Protein AF-A0A191VB27-F1 (afdb_monomer_lite)

pLDDT: mean 85.9, std 17.01, range [43.41, 98.25]

Secondary structure (DSSP, 8-state):
--PPP----------S-----SB-TTT-PEEEESS--TT-TTSTT-HHHHHSHHHHHHHHHHHHHTT---B-GGGSTTTSPTTPPP-B-HHHHHHHGGG-HHHHHHHHHT-EEEEPPP-

Structure (mmCIF, N/CA/C/O backbone):
data_AF-A0A191VB27-F1
#
_entry.id   AF-A0A191VB27-F1
#
loop_
_atom_site.group_PDB
_atom_site.id
_atom_site.type_symbol
_atom_site.label_atom_id
_atom_site.label_alt_id
_atom_site.label_comp_id
_atom_site.label_asym_id
_atom_site.label_entity_id
_atom_site.label_seq_id
_atom_site.pdbx_PDB_ins_code
_atom_site.Cartn_x
_atom_site.Cartn_y
_atom_site.Cartn_z
_atom_site.occupancy
_atom_site.B_iso_or_equiv
_atom_site.auth_seq_id
_atom_site.auth_comp_id
_atom_site.auth_asym_id
_atom_site.auth_atom_id
_atom_site.pdbx_PDB_model_num
ATOM 1 N N . MET A 1 1 ? 42.642 34.213 26.126 1.00 46.91 1 MET A N 1
ATOM 2 C CA . MET A 1 1 ? 41.416 33.581 26.652 1.00 46.91 1 MET A CA 1
ATOM 3 C C . MET A 1 1 ? 40.225 34.423 26.235 1.00 46.91 1 MET A C 1
ATOM 5 O O . MET A 1 1 ? 39.998 35.476 26.810 1.00 46.91 1 MET A O 1
ATOM 9 N N . SER A 1 2 ? 39.526 33.997 25.192 1.00 44.69 2 SER A N 1
ATOM 10 C CA . SER A 1 2 ? 38.110 34.291 24.955 1.00 44.69 2 SER A CA 1
ATOM 11 C C . SER A 1 2 ? 37.682 33.306 23.883 1.00 44.69 2 SER A C 1
ATOM 13 O O . SER A 1 2 ? 37.877 33.525 22.693 1.00 44.69 2 SER A O 1
ATOM 15 N N . SER A 1 3 ? 37.272 32.136 24.361 1.00 44.22 3 SER A N 1
ATOM 16 C CA . SER A 1 3 ? 36.658 31.092 23.557 1.00 44.22 3 SER A CA 1
ATOM 17 C C . SER A 1 3 ? 35.349 31.644 23.004 1.00 44.22 3 SER A C 1
ATOM 19 O O . SER A 1 3 ? 34.490 32.058 23.780 1.00 44.22 3 SER A O 1
ATOM 21 N N . MET A 1 4 ? 35.214 31.681 21.683 1.00 44.06 4 MET A N 1
ATOM 22 C CA . MET A 1 4 ? 33.920 31.884 21.040 1.00 44.06 4 MET A CA 1
ATOM 23 C C . MET A 1 4 ? 33.150 30.559 21.112 1.00 44.06 4 MET A C 1
ATOM 25 O O . MET A 1 4 ? 33.727 29.526 20.757 1.00 44.06 4 MET A O 1
ATOM 29 N N . PRO A 1 5 ? 31.907 30.538 21.617 1.00 57.25 5 PRO A N 1
ATOM 30 C CA . PRO A 1 5 ? 31.093 29.335 21.586 1.00 57.25 5 PRO A CA 1
ATOM 31 C C . PRO A 1 5 ? 30.702 28.994 20.141 1.00 57.25 5 PRO A C 1
ATOM 33 O O . PRO A 1 5 ? 30.395 29.877 19.346 1.00 57.25 5 PRO A O 1
ATOM 36 N N . MET A 1 6 ? 30.740 27.694 19.834 1.00 50.62 6 MET A N 1
ATOM 37 C CA . MET A 1 6 ? 30.075 27.078 18.687 1.00 50.62 6 MET A CA 1
ATOM 38 C C . MET A 1 6 ? 28.590 27.439 18.727 1.00 50.62 6 MET A C 1
ATOM 40 O O . MET A 1 6 ? 27.874 26.983 19.620 1.00 50.62 6 MET A O 1
ATOM 44 N N . GLU A 1 7 ? 28.126 28.214 17.755 1.00 52.12 7 GLU A N 1
ATOM 45 C CA . GLU A 1 7 ? 26.714 28.215 17.398 1.00 52.12 7 GLU A CA 1
ATOM 46 C C . GLU A 1 7 ? 26.483 26.933 16.597 1.00 52.12 7 GLU A C 1
ATOM 48 O O . GLU A 1 7 ? 27.060 26.710 15.533 1.00 52.12 7 GLU A O 1
ATOM 53 N N . THR A 1 8 ? 25.766 26.011 17.229 1.00 51.34 8 THR A N 1
ATOM 54 C CA . THR A 1 8 ? 25.286 24.788 16.604 1.00 51.34 8 THR A CA 1
ATOM 55 C C . THR A 1 8 ? 24.158 25.218 15.685 1.00 51.34 8 THR A C 1
ATOM 57 O O . THR A 1 8 ? 23.139 25.715 16.154 1.00 51.34 8 THR A O 1
ATOM 60 N N . ASP A 1 9 ? 24.407 25.121 14.380 1.00 45.34 9 ASP A N 1
ATOM 61 C CA . ASP A 1 9 ? 23.402 25.355 13.351 1.00 45.34 9 ASP A CA 1
ATOM 62 C C . ASP A 1 9 ? 22.255 24.368 13.600 1.00 45.34 9 ASP A C 1
ATOM 64 O O . ASP A 1 9 ? 22.433 23.145 13.583 1.00 45.34 9 ASP A O 1
ATOM 68 N N . ASP A 1 10 ? 21.126 24.958 13.972 1.00 45.12 10 ASP A N 1
ATOM 69 C CA . ASP A 1 10 ? 19.871 24.339 14.355 1.00 45.12 10 ASP A CA 1
ATOM 70 C C . ASP A 1 10 ? 19.351 23.471 13.202 1.00 45.12 10 ASP A C 1
ATOM 72 O O . ASP A 1 10 ? 19.179 23.919 12.065 1.00 45.12 10 ASP A O 1
ATOM 76 N N . LEU A 1 11 ? 19.153 22.193 13.506 1.00 51.47 11 LEU A N 1
ATOM 77 C CA . LEU A 1 11 ? 18.614 21.180 12.614 1.00 51.47 11 LEU A CA 1
ATOM 78 C C . LEU A 1 11 ? 17.193 21.577 12.189 1.00 51.47 11 LEU A C 1
ATOM 80 O O . LEU A 1 11 ? 16.235 21.347 12.922 1.00 51.47 11 LEU A O 1
ATOM 84 N N . SER A 1 12 ? 17.024 22.120 10.984 1.00 49.81 12 SER A N 1
ATOM 85 C CA . SER A 1 12 ? 15.707 22.116 10.336 1.00 49.81 12 SER A CA 1
ATOM 86 C C . SER A 1 12 ? 15.524 20.789 9.599 1.00 49.81 12 SER A C 1
ATOM 88 O O . SER A 1 12 ? 15.732 20.671 8.396 1.00 49.81 12 SER A O 1
ATOM 90 N N . GLU A 1 13 ? 15.143 19.758 10.354 1.00 52.78 13 GLU A N 1
ATOM 91 C CA . GLU A 1 13 ? 14.756 18.426 9.854 1.00 52.78 13 GLU A CA 1
ATOM 92 C C . GLU A 1 13 ? 13.372 18.409 9.153 1.00 52.78 13 GLU A C 1
ATOM 94 O O . GLU A 1 13 ? 12.818 17.344 8.893 1.00 52.78 13 GLU A O 1
ATOM 99 N N . ASP A 1 14 ? 12.812 19.569 8.793 1.00 49.72 14 ASP A N 1
ATOM 100 C CA . ASP A 1 14 ? 11.403 19.730 8.388 1.00 49.72 14 ASP A CA 1
ATOM 101 C C . ASP A 1 14 ? 11.198 19.964 6.873 1.00 49.72 14 ASP A C 1
ATOM 103 O O . ASP A 1 14 ? 10.286 20.670 6.457 1.00 49.72 14 ASP A O 1
ATOM 107 N N . ASP A 1 15 ? 12.048 19.382 6.018 1.00 43.41 15 ASP A N 1
ATOM 108 C CA . ASP A 1 15 ? 11.819 19.338 4.555 1.00 43.41 15 ASP A CA 1
ATOM 109 C C . ASP A 1 15 ? 11.819 17.896 4.012 1.00 43.41 15 ASP A C 1
ATOM 111 O O . ASP A 1 15 ? 12.111 17.627 2.845 1.00 43.41 15 ASP A O 1
ATOM 115 N N . ALA A 1 16 ? 11.484 16.918 4.861 1.00 48.03 16 ALA A N 1
ATOM 116 C CA . ALA A 1 16 ? 11.046 15.624 4.357 1.00 48.03 16 ALA A CA 1
ATOM 117 C C . ALA A 1 16 ? 9.645 15.814 3.746 1.00 48.03 16 ALA A C 1
ATOM 119 O O . ALA A 1 16 ? 8.769 16.358 4.422 1.00 48.03 16 ALA A O 1
ATOM 120 N N . PRO A 1 17 ? 9.383 15.381 2.495 1.00 47.81 17 PRO A N 1
ATOM 121 C CA . PRO A 1 17 ? 8.044 15.465 1.926 1.00 47.81 17 PRO A CA 1
ATOM 122 C C . PRO A 1 17 ? 7.087 14.767 2.887 1.00 47.81 17 PRO A C 1
ATOM 124 O O . PRO A 1 17 ? 7.266 13.576 3.146 1.00 47.81 17 PRO A O 1
ATOM 127 N N . ALA A 1 18 ? 6.128 15.520 3.440 1.00 53.50 18 ALA A N 1
ATOM 128 C CA . ALA A 1 18 ? 5.184 15.022 4.431 1.00 53.50 18 ALA A CA 1
ATOM 129 C C . ALA A 1 18 ? 4.636 13.674 3.953 1.00 53.50 18 ALA A C 1
ATOM 131 O O . ALA A 1 18 ? 3.920 13.596 2.948 1.00 53.50 18 ALA A O 1
ATOM 132 N N . CYS A 1 19 ? 5.059 12.599 4.620 1.00 57.50 19 CYS A N 1
ATOM 133 C CA . CYS A 1 19 ? 4.650 11.248 4.284 1.00 57.50 19 CYS A CA 1
ATOM 134 C C . CYS A 1 19 ? 3.170 11.153 4.640 1.00 57.50 19 CYS A C 1
ATOM 136 O O . CYS A 1 19 ? 2.821 10.968 5.803 1.00 57.50 19 CYS A O 1
ATOM 138 N N . VAL A 1 20 ? 2.294 11.395 3.662 1.00 75.88 20 VAL A N 1
ATOM 139 C CA . VAL A 1 20 ? 0.857 11.406 3.926 1.00 75.88 20 VAL A CA 1
ATOM 140 C C . VAL A 1 20 ? 0.454 9.981 4.323 1.00 75.88 20 VAL A C 1
ATOM 142 O O . VAL A 1 20 ? 0.660 9.051 3.533 1.00 75.88 20 VAL A O 1
ATOM 145 N N . PRO A 1 21 ? -0.068 9.779 5.545 1.00 88.75 21 PRO A N 1
ATOM 146 C CA . PRO A 1 21 ? -0.223 8.451 6.118 1.00 88.75 21 PRO A CA 1
ATOM 147 C C . PRO A 1 21 ? -1.270 7.641 5.351 1.00 88.75 21 PRO A C 1
ATOM 149 O O . PRO A 1 21 ? -2.310 8.167 4.950 1.00 88.75 21 PRO A O 1
ATOM 152 N N . ILE A 1 22 ? -1.020 6.339 5.172 1.00 92.81 22 ILE A N 1
ATOM 153 C CA . ILE A 1 22 ? -2.000 5.397 4.592 1.00 92.81 22 ILE A CA 1
ATOM 154 C C . ILE A 1 22 ? -3.050 4.923 5.604 1.00 92.81 22 ILE A C 1
ATOM 156 O O . ILE A 1 22 ? -4.061 4.339 5.214 1.00 92.81 22 ILE A O 1
ATOM 160 N N . ALA A 1 23 ? -2.794 5.144 6.893 1.00 94.06 23 ALA A N 1
ATOM 161 C CA . ALA A 1 23 ? -3.685 4.779 7.979 1.00 94.06 23 ALA A CA 1
ATOM 162 C C . ALA A 1 23 ? -4.417 6.021 8.481 1.00 94.06 23 ALA A C 1
ATOM 164 O O . ALA A 1 23 ? -3.846 7.112 8.528 1.00 94.06 23 ALA A O 1
ATOM 165 N N . ASP A 1 24 ? -5.681 5.853 8.839 1.00 92.06 24 ASP A N 1
ATOM 166 C CA . ASP A 1 24 ? -6.425 6.847 9.597 1.00 92.06 24 ASP A CA 1
ATOM 167 C C . ASP A 1 24 ? -5.881 6.903 11.034 1.00 92.06 24 ASP A C 1
ATOM 169 O O . ASP A 1 24 ? -5.800 5.885 11.719 1.00 92.06 24 ASP A O 1
ATOM 173 N N . GLU A 1 25 ? -5.474 8.088 11.489 1.00 89.50 25 GLU A N 1
ATOM 174 C CA . GLU A 1 25 ? -4.811 8.251 12.790 1.00 89.50 25 GLU A CA 1
ATOM 175 C C . GLU A 1 25 ? -5.744 7.986 13.979 1.00 89.50 25 GLU A C 1
ATOM 177 O O . GLU A 1 25 ? -5.283 7.585 15.047 1.00 89.50 25 GLU A O 1
ATOM 182 N N . ALA A 1 26 ? -7.051 8.206 13.814 1.00 91.50 26 ALA A N 1
ATOM 183 C CA . ALA A 1 26 ? -8.023 8.083 14.895 1.00 91.50 26 ALA A CA 1
ATOM 184 C C . ALA A 1 26 ? -8.484 6.634 15.101 1.00 91.50 26 ALA A C 1
ATOM 186 O O . ALA A 1 26 ? -8.741 6.210 16.227 1.00 91.50 26 ALA A O 1
ATOM 187 N N . THR A 1 27 ? -8.613 5.884 14.011 1.00 92.88 27 THR A N 1
ATOM 188 C CA . THR A 1 27 ? -9.178 4.529 13.997 1.00 92.88 27 THR A CA 1
ATOM 189 C C . THR A 1 27 ? -8.122 3.447 13.795 1.00 92.88 27 THR A C 1
ATOM 191 O O . THR A 1 27 ? -8.351 2.295 14.158 1.00 92.88 27 THR A O 1
ATOM 194 N N . GLY A 1 28 ? -6.968 3.799 13.223 1.00 93.75 28 GLY A N 1
ATOM 195 C CA . GLY A 1 28 ? -5.965 2.842 12.770 1.00 93.75 28 GLY A CA 1
ATOM 196 C C . GLY A 1 28 ? -6.368 2.087 11.501 1.00 93.75 28 GLY A C 1
ATOM 197 O O . GLY A 1 28 ? -5.667 1.149 11.124 1.00 93.75 28 GLY A O 1
ATOM 198 N N . GLU A 1 29 ? -7.474 2.458 10.841 1.00 96.69 29 GLU A N 1
ATOM 199 C CA . GLU A 1 29 ? -7.893 1.824 9.591 1.00 96.69 29 GLU A CA 1
ATOM 200 C C . GLU A 1 29 ? -6.861 2.063 8.488 1.00 96.69 29 GLU A C 1
ATOM 202 O O . GLU A 1 29 ? -6.501 3.197 8.171 1.00 96.69 29 GLU A O 1
ATOM 207 N N . ILE A 1 30 ? -6.407 0.980 7.867 1.00 97.94 30 ILE A N 1
ATOM 208 C CA . ILE A 1 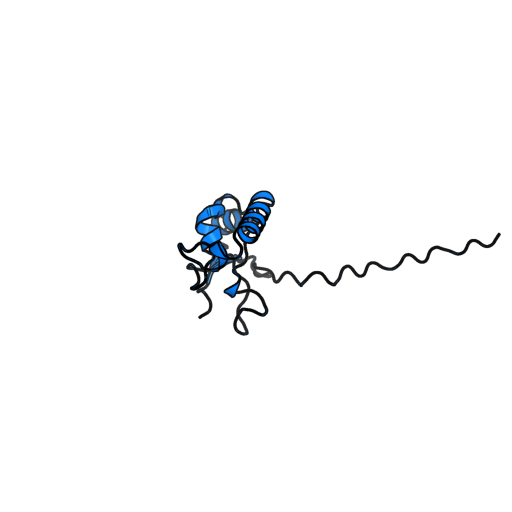30 ? -5.391 0.982 6.819 1.00 97.94 30 ILE A CA 1
ATOM 209 C C . ILE A 1 30 ? -6.093 0.965 5.467 1.00 97.94 30 ILE A C 1
ATOM 211 O O . ILE A 1 30 ? -6.7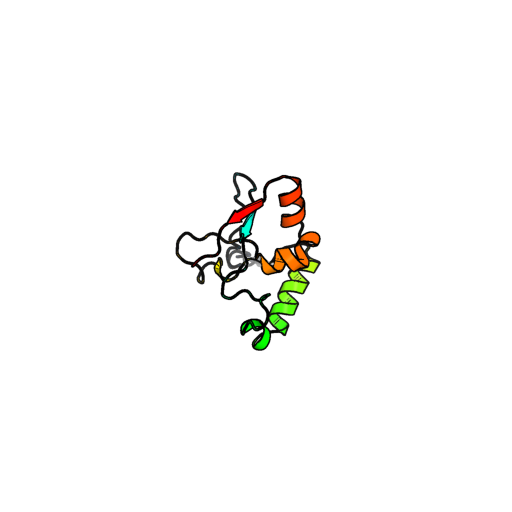82 0.002 5.117 1.00 97.94 30 ILE A O 1
ATOM 215 N N . ARG A 1 31 ? -5.889 2.022 4.678 1.00 97.88 31 ARG A N 1
ATOM 216 C CA . ARG A 1 31 ? -6.457 2.134 3.332 1.00 97.88 31 ARG A CA 1
ATOM 217 C C . ARG A 1 31 ? -5.693 1.239 2.363 1.00 97.88 31 ARG A C 1
ATOM 219 O O . ARG A 1 31 ? -4.487 1.396 2.164 1.00 97.88 31 ARG A O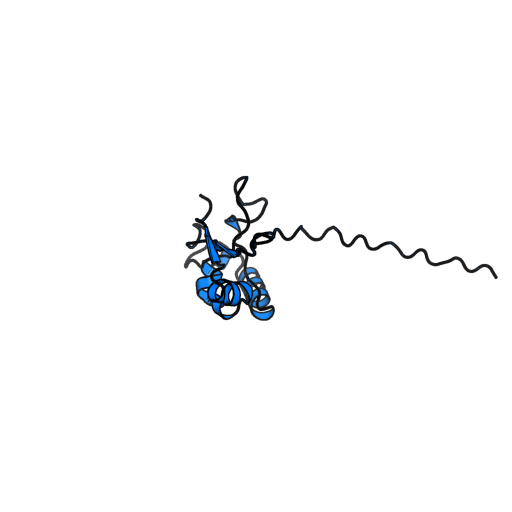 1
ATOM 226 N N . LEU A 1 32 ? -6.410 0.346 1.692 1.00 98.19 32 LEU A N 1
ATOM 227 C CA . LEU A 1 32 ? -5.893 -0.513 0.629 1.00 98.19 32 LEU A CA 1
ATOM 228 C C . LEU A 1 32 ? -6.763 -0.329 -0.616 1.00 98.19 32 LEU A C 1
ATOM 230 O O . LEU A 1 32 ? -7.983 -0.415 -0.526 1.00 98.19 32 LEU A O 1
ATOM 234 N N . LEU A 1 33 ? -6.177 -0.093 -1.793 1.00 98.00 33 LEU A N 1
ATOM 235 C CA . LEU A 1 33 ? -6.991 -0.024 -3.015 1.00 98.00 33 LEU A CA 1
ATOM 236 C C . LEU A 1 33 ? -7.731 -1.344 -3.227 1.00 98.00 33 LEU A C 1
ATOM 238 O O . LEU A 1 33 ? -7.066 -2.362 -3.184 1.00 98.00 33 LEU A O 1
ATOM 242 N N . SER A 1 34 ? -9.038 -1.377 -3.485 1.00 97.81 34 SER A N 1
ATOM 243 C CA . SER A 1 34 ? -9.833 -2.609 -3.680 1.00 97.81 34 SER A CA 1
ATOM 244 C C . SER A 1 34 ? -9.403 -3.412 -4.913 1.00 97.81 34 SER A C 1
ATOM 246 O O . SER A 1 34 ? -9.442 -4.638 -4.926 1.00 97.81 34 SER A O 1
ATOM 248 N N 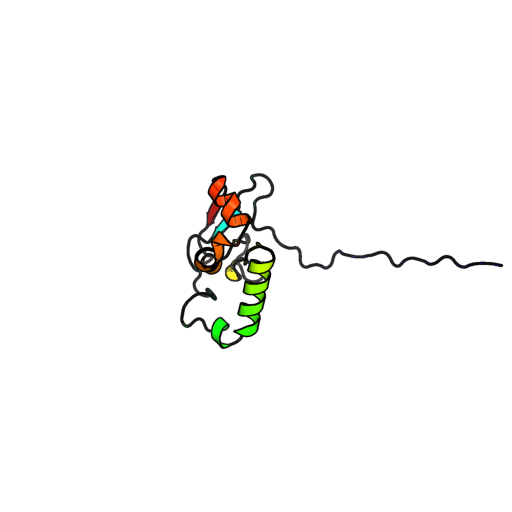. GLU A 1 35 ? -8.915 -2.726 -5.943 1.00 97.00 35 GLU A N 1
ATOM 249 C CA . GLU A 1 35 ? -8.453 -3.322 -7.193 1.00 97.00 35 GLU A CA 1
ATOM 250 C C . GLU A 1 35 ? -7.200 -2.612 -7.732 1.00 97.00 35 GLU A C 1
ATOM 252 O O . GLU A 1 35 ? -6.762 -1.566 -7.241 1.00 97.00 35 GLU A O 1
ATOM 257 N N . ARG A 1 36 ? -6.568 -3.199 -8.752 1.00 95.44 36 ARG A N 1
ATOM 258 C CA . ARG A 1 36 ? -5.404 -2.590 -9.408 1.00 95.44 36 ARG A CA 1
ATOM 259 C C . ARG A 1 36 ? -5.854 -1.377 -10.221 1.00 95.44 36 ARG A C 1
ATOM 261 O O . ARG A 1 36 ? -6.666 -1.518 -11.127 1.00 95.44 36 ARG A O 1
ATOM 268 N N . CYS A 1 37 ? -5.263 -0.210 -9.959 1.00 93.38 37 CYS A N 1
ATOM 269 C CA . CYS A 1 37 ? -5.551 1.001 -10.729 1.00 93.38 37 CYS A CA 1
ATOM 270 C C . CYS A 1 37 ? -5.191 0.852 -12.223 1.00 93.38 37 CYS A C 1
ATOM 272 O O . CYS A 1 37 ? -4.388 -0.002 -12.620 1.00 93.38 37 CYS A O 1
ATOM 274 N N . SER A 1 38 ? -5.753 1.722 -13.066 1.00 90.50 38 SER A N 1
ATOM 275 C CA . SER A 1 38 ? -5.611 1.670 -14.532 1.00 90.50 38 SER A CA 1
ATOM 276 C C . SER A 1 38 ? -4.150 1.679 -15.014 1.00 90.50 38 SER A C 1
ATOM 278 O O . SER A 1 38 ? -3.811 1.000 -15.988 1.00 90.50 38 SER A O 1
ATOM 280 N N . THR A 1 39 ? -3.274 2.376 -14.284 1.00 90.31 39 THR A N 1
ATOM 281 C CA . THR A 1 39 ? -1.835 2.533 -14.559 1.00 90.31 39 THR A CA 1
ATOM 282 C C . THR A 1 39 ? -0.942 1.713 -13.620 1.00 90.31 39 THR A C 1
ATOM 284 O O . THR A 1 39 ? 0.241 2.012 -13.467 1.00 90.31 39 THR A O 1
ATOM 287 N N . CYS A 1 40 ? -1.471 0.651 -13.002 1.00 92.12 40 CYS A N 1
ATOM 288 C CA . CYS A 1 40 ? -0.761 -0.161 -12.012 1.00 92.12 40 CYS A CA 1
ATOM 289 C C . CYS A 1 40 ? 0.586 -0.710 -12.520 1.00 92.12 40 CYS A C 1
ATOM 291 O O . CYS A 1 40 ? 0.637 -1.412 -13.534 1.00 92.12 40 CYS A O 1
ATOM 293 N N . ILE A 1 41 ? 1.661 -0.471 -11.760 1.00 91.69 41 ILE A N 1
ATOM 294 C CA . ILE A 1 41 ? 3.034 -0.918 -12.070 1.00 91.69 41 ILE A CA 1
ATOM 295 C C . ILE A 1 41 ? 3.208 -2.449 -12.065 1.00 91.69 41 ILE A C 1
ATOM 297 O O . ILE A 1 41 ? 4.156 -2.969 -12.650 1.00 91.69 41 ILE A O 1
ATOM 301 N N . PHE A 1 42 ? 2.271 -3.175 -11.447 1.00 91.44 42 PHE A N 1
ATOM 302 C CA . PHE A 1 42 ? 2.223 -4.642 -11.416 1.00 91.44 42 PHE A CA 1
ATOM 303 C C . PHE A 1 42 ? 1.387 -5.249 -12.553 1.00 91.44 42 PHE A C 1
ATOM 305 O O . PHE A 1 42 ? 1.325 -6.471 -12.695 1.00 91.44 42 PHE A O 1
ATOM 312 N N . ARG A 1 43 ? 0.730 -4.427 -13.383 1.00 88.94 43 ARG A N 1
ATOM 313 C CA . ARG A 1 43 ? -0.022 -4.918 -14.543 1.00 88.94 43 ARG A CA 1
ATOM 314 C C . ARG A 1 43 ? 0.950 -5.388 -15.640 1.00 88.94 43 ARG A C 1
ATOM 316 O O . ARG A 1 43 ? 1.876 -4.649 -15.988 1.00 88.94 43 ARG A O 1
ATOM 323 N N . PRO A 1 44 ? 0.746 -6.578 -16.237 1.00 83.56 44 PRO A N 1
ATOM 324 C CA . PRO A 1 44 ? 1.492 -6.984 -17.425 1.00 83.56 44 PRO A CA 1
ATOM 325 C C . PRO A 1 44 ? 1.343 -5.952 -18.551 1.00 83.56 44 PRO A C 1
ATOM 327 O O . PRO A 1 44 ? 0.239 -5.479 -18.815 1.00 83.56 44 PRO A O 1
ATOM 330 N N . GLY A 1 45 ? 2.451 -5.591 -19.202 1.00 80.06 45 GLY A N 1
ATOM 331 C CA . GLY A 1 45 ? 2.458 -4.594 -20.280 1.00 80.06 45 GLY A CA 1
ATOM 332 C C . GLY A 1 45 ? 2.361 -3.132 -19.822 1.00 80.06 45 GLY A C 1
ATOM 333 O O . GLY A 1 45 ? 2.149 -2.259 -20.657 1.00 80.06 45 GLY A O 1
ATOM 334 N N . ASN A 1 46 ? 2.506 -2.840 -18.523 1.00 80.62 46 ASN A N 1
ATOM 335 C CA . ASN A 1 46 ? 2.542 -1.461 -18.038 1.00 80.62 46 ASN A CA 1
ATOM 336 C C . ASN A 1 46 ? 3.796 -0.705 -18.552 1.00 80.62 46 ASN A C 1
ATOM 338 O O . ASN A 1 46 ? 4.910 -1.197 -18.339 1.00 80.62 46 ASN A O 1
ATOM 342 N N . PRO A 1 47 ? 3.651 0.502 -19.141 1.00 77.88 47 PRO A N 1
ATOM 343 C CA . PRO A 1 47 ? 4.776 1.271 -19.680 1.00 77.88 47 PRO A CA 1
ATOM 344 C C . PRO A 1 47 ? 5.853 1.634 -18.652 1.00 77.88 47 PRO A C 1
ATOM 346 O O . PRO A 1 47 ? 7.035 1.602 -18.983 1.00 77.88 47 PRO A O 1
ATOM 349 N N . PHE A 1 48 ? 5.481 1.929 -17.400 1.00 78.31 48 PHE A N 1
ATOM 350 C CA . PHE A 1 48 ? 6.434 2.292 -16.343 1.00 78.31 48 PHE A CA 1
ATOM 351 C C . PHE A 1 48 ? 7.391 1.151 -16.011 1.00 78.31 48 PHE A C 1
ATOM 353 O O . PHE A 1 48 ? 8.554 1.387 -15.694 1.00 78.31 48 PHE A O 1
ATOM 360 N N . ARG A 1 49 ? 6.931 -0.098 -16.138 1.00 74.00 49 ARG A N 1
ATOM 361 C CA . ARG A 1 49 ? 7.784 -1.273 -15.945 1.00 74.00 49 ARG A CA 1
ATOM 362 C C . ARG A 1 49 ? 8.821 -1.425 -17.059 1.00 74.00 49 ARG A C 1
ATOM 364 O O . ARG A 1 49 ? 9.854 -2.041 -16.834 1.00 74.00 49 ARG A O 1
ATOM 371 N N . THR A 1 50 ? 8.559 -0.862 -18.237 1.00 79.25 50 THR A N 1
ATOM 372 C CA . THR A 1 50 ? 9.503 -0.835 -19.359 1.00 79.25 50 THR A CA 1
ATOM 373 C C . THR A 1 50 ? 10.438 0.369 -19.289 1.00 79.25 50 THR A C 1
ATOM 375 O O . THR A 1 50 ? 11.612 0.231 -19.610 1.00 79.25 50 THR A O 1
ATOM 378 N N . THR A 1 51 ? 9.948 1.538 -18.869 1.00 84.69 51 THR A N 1
ATOM 379 C CA . THR A 1 51 ? 10.745 2.776 -18.851 1.00 84.69 51 THR A CA 1
ATOM 380 C C . THR A 1 51 ? 11.584 2.954 -17.590 1.00 84.69 51 THR A C 1
ATOM 382 O O . THR A 1 51 ? 12.618 3.611 -17.653 1.00 84.69 51 THR A O 1
ATOM 385 N N . MET A 1 52 ? 11.167 2.394 -16.450 1.00 88.88 52 MET A N 1
ATOM 386 C CA . MET A 1 52 ? 11.871 2.521 -15.165 1.00 88.88 52 MET A CA 1
ATOM 387 C C . MET A 1 52 ? 11.936 1.194 -14.371 1.00 88.88 52 MET A C 1
ATOM 389 O O . MET A 1 52 ? 11.561 1.166 -13.190 1.00 88.88 52 MET A O 1
ATOM 393 N N . PRO A 1 53 ? 12.391 0.077 -14.974 1.00 88.88 53 PRO A N 1
ATOM 394 C CA . PRO A 1 53 ? 12.373 -1.231 -14.318 1.00 88.88 53 PRO A CA 1
ATOM 395 C C . PRO A 1 53 ? 13.226 -1.282 -13.045 1.00 88.88 53 PRO A C 1
ATOM 397 O O . PRO A 1 53 ? 12.794 -1.858 -12.045 1.00 88.88 53 PRO A O 1
ATOM 400 N N . GLU A 1 54 ? 14.408 -0.665 -13.045 1.00 92.50 54 GLU A N 1
ATOM 401 C CA . GLU A 1 54 ? 15.323 -0.667 -11.898 1.00 92.50 54 GLU A CA 1
ATOM 402 C C . GLU A 1 54 ? 14.745 0.118 -10.722 1.00 92.50 54 GLU A C 1
ATOM 404 O O . GLU A 1 54 ? 14.800 -0.355 -9.588 1.00 92.50 54 GLU A O 1
ATOM 409 N N . ARG A 1 55 ? 14.119 1.272 -10.989 1.00 91.19 55 ARG A N 1
ATOM 410 C CA . ARG A 1 55 ? 13.496 2.105 -9.951 1.00 91.19 55 ARG A CA 1
ATOM 411 C C . ARG A 1 55 ? 12.352 1.371 -9.261 1.00 91.19 55 ARG A C 1
ATOM 413 O O . ARG A 1 55 ? 12.278 1.371 -8.038 1.00 91.19 55 ARG A O 1
ATOM 420 N N . ILE A 1 56 ? 11.480 0.724 -10.039 1.00 91.94 56 ILE A N 1
ATOM 421 C CA . ILE A 1 56 ? 10.379 -0.075 -9.485 1.00 91.94 56 ILE A CA 1
ATOM 422 C C . ILE A 1 56 ? 10.933 -1.246 -8.673 1.00 91.94 56 ILE A C 1
ATOM 424 O O . ILE A 1 56 ? 10.443 -1.506 -7.577 1.00 91.94 56 ILE A O 1
ATOM 428 N N . ARG A 1 57 ? 11.961 -1.937 -9.183 1.00 92.69 57 ARG A N 1
ATOM 429 C CA . ARG A 1 57 ? 12.578 -3.062 -8.474 1.00 92.69 57 ARG A CA 1
ATOM 430 C C . ARG A 1 57 ? 13.189 -2.621 -7.141 1.00 92.69 57 ARG A C 1
ATOM 432 O O . ARG A 1 57 ? 12.946 -3.306 -6.157 1.00 92.69 57 ARG A O 1
ATOM 439 N N . SER A 1 58 ? 13.930 -1.511 -7.108 1.00 95.88 58 SER A N 1
ATOM 440 C CA . SER A 1 58 ? 14.521 -0.980 -5.870 1.00 95.88 58 SER A CA 1
ATOM 441 C C . SER A 1 58 ? 13.438 -0.617 -4.864 1.00 95.88 58 SER A C 1
ATOM 443 O O . SER A 1 58 ? 13.417 -1.181 -3.785 1.00 95.88 58 SER A O 1
ATOM 445 N N . MET A 1 59 ? 12.458 0.199 -5.264 1.00 95.12 59 MET A N 1
ATOM 446 C CA . MET A 1 59 ? 11.363 0.624 -4.385 1.00 95.12 59 MET A CA 1
ATOM 447 C C . MET A 1 59 ? 10.611 -0.561 -3.761 1.00 95.12 59 MET A C 1
ATOM 449 O O . MET A 1 59 ? 10.260 -0.533 -2.586 1.00 95.12 59 MET A O 1
ATOM 453 N N . VAL A 1 60 ? 10.345 -1.610 -4.545 1.00 96.19 60 VAL A N 1
ATOM 454 C CA . VAL A 1 60 ? 9.695 -2.825 -4.036 1.00 96.19 60 VAL A CA 1
ATOM 455 C C . VAL A 1 60 ? 10.625 -3.606 -3.109 1.00 96.19 60 VAL A C 1
ATOM 457 O O . VAL A 1 60 ? 10.159 -4.123 -2.099 1.00 96.19 60 VAL A O 1
ATOM 460 N N . ALA A 1 61 ? 11.913 -3.711 -3.442 1.00 97.31 61 ALA A N 1
ATOM 461 C CA . ALA A 1 61 ? 12.892 -4.394 -2.603 1.00 97.31 61 ALA A CA 1
ATOM 462 C C . ALA A 1 61 ? 13.041 -3.704 -1.242 1.00 97.31 61 ALA A C 1
ATOM 464 O O . ALA A 1 61 ? 12.999 -4.393 -0.227 1.00 97.31 61 ALA A O 1
ATOM 465 N N . ASP A 1 62 ? 13.120 -2.374 -1.231 1.00 97.62 62 ASP A N 1
ATOM 466 C CA . ASP A 1 62 ? 13.208 -1.557 -0.020 1.00 97.62 62 ASP A CA 1
ATOM 467 C C . ASP A 1 62 ? 11.947 -1.754 0.837 1.00 97.62 62 ASP A C 1
ATOM 469 O O . ASP A 1 62 ? 12.031 -2.163 1.992 1.00 97.62 62 ASP A O 1
ATOM 473 N N . ALA A 1 63 ? 10.756 -1.636 0.233 1.00 97.19 63 ALA A N 1
ATOM 474 C CA . ALA A 1 63 ? 9.492 -1.866 0.935 1.00 97.19 63 ALA A CA 1
ATOM 475 C C . ALA A 1 63 ? 9.372 -3.283 1.527 1.00 97.19 63 ALA A C 1
ATOM 477 O O . ALA A 1 63 ? 8.773 -3.456 2.583 1.00 97.19 63 ALA A O 1
ATOM 478 N N . VAL A 1 64 ? 9.913 -4.309 0.864 1.00 97.88 64 VAL A N 1
ATOM 479 C CA . VAL A 1 64 ? 9.914 -5.687 1.384 1.00 97.88 64 VAL A CA 1
ATOM 480 C C . VAL A 1 64 ? 10.956 -5.878 2.488 1.00 97.88 64 VAL A C 1
ATOM 482 O O . VAL A 1 64 ? 10.705 -6.641 3.423 1.00 97.88 64 VAL A O 1
ATOM 485 N N . ALA A 1 65 ? 12.121 -5.237 2.374 1.00 97.94 65 ALA A N 1
ATOM 486 C CA . ALA A 1 65 ? 13.192 -5.317 3.362 1.00 97.94 65 ALA A CA 1
ATOM 487 C C . ALA A 1 65 ? 12.783 -4.672 4.691 1.00 97.94 65 ALA A C 1
ATOM 489 O O . ALA A 1 65 ? 13.027 -5.259 5.742 1.00 97.94 65 ALA A O 1
ATOM 490 N N . ASP A 1 66 ? 12.080 -3.542 4.625 1.00 97.62 66 ASP A N 1
ATOM 491 C CA . ASP A 1 66 ? 11.605 -2.793 5.793 1.00 97.62 66 ASP A CA 1
ATOM 492 C C . ASP A 1 66 ? 10.273 -3.324 6.354 1.00 97.62 66 ASP A C 1
ATOM 494 O O . ASP A 1 66 ? 9.658 -2.703 7.218 1.00 97.62 66 ASP A O 1
ATOM 498 N N . GLU A 1 67 ? 9.782 -4.448 5.820 1.00 97.69 67 GLU A N 1
ATOM 499 C CA . GLU A 1 67 ? 8.445 -4.993 6.087 1.00 97.69 67 GLU A CA 1
ATOM 500 C C . GLU A 1 67 ? 7.313 -3.949 5.924 1.00 97.69 67 GLU A C 1
ATOM 502 O O . GLU A 1 67 ? 6.266 -3.988 6.582 1.00 97.69 67 GLU A O 1
ATOM 507 N N . GLY A 1 68 ? 7.537 -2.987 5.030 1.00 96.81 68 GLY A N 1
ATOM 508 C CA . GLY A 1 68 ? 6.689 -1.838 4.766 1.00 96.81 68 GLY A CA 1
ATOM 509 C C . GLY A 1 68 ? 5.635 -2.109 3.697 1.00 96.81 68 GLY A C 1
ATOM 510 O O . GLY A 1 68 ? 5.049 -3.188 3.601 1.00 96.81 68 GLY A O 1
ATOM 511 N N . HIS A 1 69 ? 5.328 -1.088 2.903 1.00 97.06 69 HIS A N 1
ATOM 512 C CA . HIS A 1 69 ? 4.346 -1.163 1.827 1.00 97.06 69 HIS A CA 1
ATOM 513 C C . HIS A 1 69 ? 4.695 -0.191 0.701 1.00 97.06 69 HIS A C 1
ATOM 515 O O . HIS A 1 69 ? 5.484 0.733 0.872 1.00 97.06 69 HIS A O 1
ATOM 521 N N . VAL A 1 70 ? 4.060 -0.379 -0.455 1.00 95.94 70 VAL A N 1
ATOM 522 C CA . VAL A 1 70 ? 4.097 0.594 -1.551 1.00 95.94 70 VAL A CA 1
ATOM 523 C C . VAL A 1 70 ? 2.766 1.333 -1.603 1.00 95.94 70 VAL A C 1
ATOM 525 O O . VAL A 1 70 ? 1.725 0.725 -1.867 1.00 95.94 70 VAL A O 1
ATOM 528 N N . THR A 1 71 ? 2.797 2.648 -1.400 1.00 95.94 71 THR A N 1
ATOM 529 C CA . THR A 1 71 ? 1.647 3.532 -1.629 1.00 95.94 71 THR A CA 1
ATOM 530 C C . THR A 1 71 ? 1.325 3.599 -3.118 1.00 95.94 71 THR A C 1
ATOM 532 O O . THR A 1 71 ? 2.219 3.670 -3.965 1.00 95.94 71 THR A O 1
ATOM 535 N N . CYS A 1 72 ? 0.043 3.561 -3.475 1.00 95.00 72 CYS A N 1
ATOM 536 C CA . CYS A 1 72 ? -0.356 3.659 -4.866 1.00 95.00 72 CYS A CA 1
ATOM 537 C C . CYS A 1 72 ? -0.053 5.054 -5.415 1.00 95.00 72 CYS A C 1
ATOM 539 O O . CYS A 1 72 ? -0.530 6.059 -4.886 1.00 95.00 72 CYS A O 1
ATOM 541 N N . HIS A 1 73 ? 0.679 5.122 -6.529 1.00 90.69 73 HIS A N 1
ATOM 542 C CA . HIS A 1 73 ? 1.058 6.394 -7.143 1.00 90.69 73 HIS A CA 1
ATOM 543 C C . HIS A 1 73 ? -0.152 7.224 -7.588 1.00 90.69 73 HIS A C 1
ATOM 545 O O . HIS A 1 73 ? -0.079 8.445 -7.567 1.00 90.69 73 HIS A O 1
ATOM 551 N N . SER A 1 74 ? -1.279 6.590 -7.937 1.00 91.75 74 SER A N 1
ATOM 552 C CA . SER A 1 74 ? -2.508 7.305 -8.308 1.00 91.75 74 SER A CA 1
ATOM 553 C C . SER A 1 74 ? -3.221 7.949 -7.117 1.00 91.75 74 SER A C 1
ATOM 555 O O . SER A 1 74 ? -4.144 8.724 -7.322 1.00 91.75 74 SER A O 1
ATOM 557 N N . THR A 1 75 ? -2.813 7.622 -5.888 1.00 93.69 75 THR A N 1
ATOM 558 C CA . THR A 1 75 ? -3.348 8.195 -4.639 1.00 93.69 75 THR A CA 1
ATOM 559 C C . THR A 1 75 ? -2.374 9.162 -3.965 1.00 93.69 75 THR A C 1
ATOM 561 O O . THR A 1 75 ? -2.679 9.708 -2.910 1.00 93.69 75 THR A O 1
ATOM 564 N N . LEU A 1 76 ? -1.190 9.376 -4.552 1.00 89.69 76 LEU A N 1
ATOM 565 C CA . LEU A 1 76 ? -0.214 10.310 -4.003 1.00 89.69 76 LEU A CA 1
ATOM 566 C C . LEU A 1 76 ? -0.651 11.767 -4.227 1.00 89.69 76 LEU A C 1
ATOM 568 O O . LEU A 1 76 ? -1.192 12.088 -5.297 1.00 89.69 76 LEU A O 1
ATOM 572 N N . PRO A 1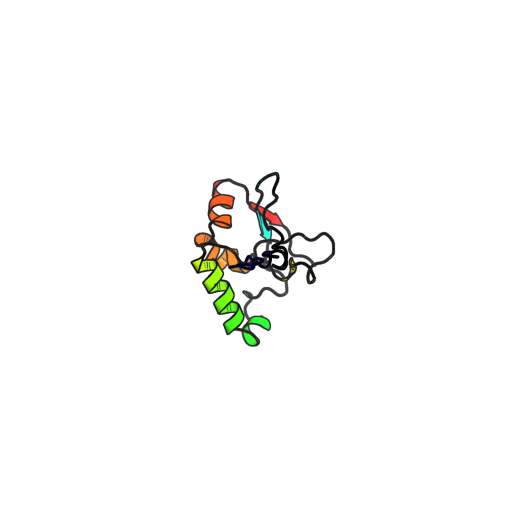 77 ? -0.338 12.672 -3.281 1.00 83.56 77 PRO A N 1
ATOM 573 C CA . PRO A 1 77 ? -0.478 14.108 -3.491 1.00 83.56 77 PRO A CA 1
ATOM 574 C C . PRO A 1 77 ? 0.212 14.553 -4.788 1.00 83.56 77 PRO A C 1
ATOM 576 O O . PRO A 1 77 ? 1.312 14.109 -5.111 1.00 83.56 77 PRO A O 1
ATOM 579 N N . GLY A 1 78 ? -0.458 15.405 -5.565 1.00 82.62 78 GLY A N 1
ATOM 580 C CA . GLY A 1 78 ? 0.025 15.886 -6.865 1.00 82.62 78 GLY A CA 1
ATOM 581 C C . GLY A 1 78 ? -0.290 14.974 -8.058 1.00 82.62 78 GLY A C 1
ATOM 582 O O . GLY A 1 78 ? -0.250 15.445 -9.190 1.00 82.62 78 GLY A O 1
ATOM 583 N N . SER A 1 79 ? -0.646 13.706 -7.827 1.00 84.06 79 SER A N 1
ATOM 584 C CA . SER A 1 79 ? -1.145 12.794 -8.874 1.00 84.06 79 SER A CA 1
ATOM 585 C C . SER A 1 79 ? -2.637 12.492 -8.736 1.00 84.06 79 SER A C 1
ATOM 587 O O . SER A 1 79 ? -3.309 12.258 -9.739 1.00 84.06 79 SER A O 1
ATOM 589 N N . ALA A 1 80 ? -3.151 12.481 -7.507 1.00 88.88 80 ALA A N 1
ATOM 590 C CA . ALA A 1 80 ? -4.537 12.144 -7.222 1.00 88.88 80 ALA A CA 1
ATOM 591 C C . ALA A 1 80 ? -5.485 13.357 -7.349 1.00 88.88 80 ALA A C 1
ATOM 593 O O . ALA A 1 80 ? -5.069 14.492 -7.089 1.00 88.88 80 ALA A O 1
ATOM 594 N N . PRO A 1 81 ? -6.771 13.137 -7.692 1.00 87.19 81 PRO A N 1
ATOM 595 C CA . PRO A 1 81 ? -7.816 14.149 -7.552 1.00 87.19 81 PRO A CA 1
ATOM 596 C C . PRO A 1 81 ? -7.920 14.701 -6.121 1.00 87.19 81 PRO A C 1
ATOM 598 O O . PRO A 1 81 ? -7.570 14.030 -5.148 1.00 87.19 81 PRO A O 1
ATOM 601 N N . ALA A 1 82 ? -8.449 15.920 -5.981 1.00 86.62 82 ALA A N 1
ATOM 602 C CA . ALA A 1 82 ? -8.652 16.538 -4.672 1.00 86.62 82 ALA A CA 1
ATOM 603 C C . ALA A 1 82 ? -9.555 15.672 -3.774 1.00 86.62 82 ALA A C 1
ATOM 605 O O . ALA A 1 82 ? -10.610 15.208 -4.206 1.00 86.62 82 ALA A O 1
ATOM 606 N N . GLY A 1 83 ? -9.141 15.482 -2.519 1.00 86.75 83 GLY A N 1
ATOM 607 C CA . GLY A 1 83 ? -9.867 14.669 -1.538 1.00 86.75 83 GLY A CA 1
ATOM 608 C C . GLY A 1 83 ? -9.578 13.166 -1.598 1.00 86.75 83 GLY A C 1
ATOM 609 O O . GLY A 1 83 ? -10.177 12.419 -0.832 1.00 86.75 83 GLY A O 1
ATOM 610 N N . VAL A 1 84 ? -8.675 12.709 -2.473 1.00 90.69 84 VAL A N 1
ATOM 611 C CA . VAL A 1 84 ? -8.215 11.314 -2.478 1.00 90.69 84 VAL A CA 1
ATOM 612 C C . VAL A 1 84 ? -7.062 11.159 -1.496 1.00 90.69 84 VAL A C 1
ATOM 614 O O . VAL A 1 84 ? -6.019 11.796 -1.632 1.00 90.69 84 VAL A O 1
ATOM 617 N N . GLU A 1 85 ? -7.259 10.291 -0.512 1.00 93.12 85 GLU A N 1
ATOM 618 C CA . GLU A 1 85 ? -6.237 9.944 0.468 1.00 93.12 85 GLU A CA 1
ATOM 619 C C . GLU A 1 85 ? -5.307 8.840 -0.063 1.00 93.12 85 GLU A C 1
ATOM 621 O O . GLU A 1 85 ? -5.749 7.980 -0.836 1.00 93.12 85 GLU A O 1
ATOM 626 N N . PRO A 1 86 ? -4.034 8.804 0.369 1.00 95.06 86 PRO A N 1
ATOM 627 C CA . PRO A 1 86 ? -3.115 7.735 0.004 1.00 95.06 86 PRO A CA 1
ATOM 628 C C . PRO A 1 86 ? -3.642 6.358 0.399 1.00 95.06 86 PRO A C 1
ATOM 630 O O . PRO A 1 86 ? -4.190 6.173 1.483 1.00 95.06 86 PRO A O 1
ATOM 633 N N . ALA A 1 87 ? -3.424 5.359 -0.445 1.00 96.94 87 ALA A N 1
ATOM 634 C CA . ALA A 1 87 ? -3.779 3.980 -0.136 1.00 96.94 87 ALA A CA 1
ATOM 635 C C . ALA A 1 87 ? -2.656 3.031 -0.542 1.00 96.94 87 ALA A C 1
ATOM 637 O O . ALA A 1 87 ? -1.909 3.292 -1.489 1.00 96.94 87 ALA A O 1
ATOM 638 N N . ILE A 1 88 ? -2.559 1.891 0.139 1.00 97.75 88 ILE A N 1
ATOM 639 C CA . ILE A 1 88 ? -1.642 0.820 -0.247 1.00 97.75 88 ILE A CA 1
ATOM 640 C C . ILE A 1 88 ? -2.011 0.322 -1.652 1.00 97.75 88 ILE A C 1
ATOM 642 O O . ILE A 1 88 ? -3.179 0.144 -2.009 1.00 97.75 88 ILE A O 1
ATOM 646 N N . CYS A 1 89 ? -0.993 0.102 -2.482 1.00 97.38 89 CYS A N 1
ATOM 647 C CA . CYS A 1 89 ? -1.143 -0.408 -3.836 1.00 97.38 89 CYS A CA 1
ATOM 648 C C . CYS A 1 89 ? -1.648 -1.858 -3.828 1.00 97.38 89 CYS A C 1
ATOM 650 O O . CYS A 1 89 ? -0.946 -2.752 -3.353 1.00 97.38 89 CYS A O 1
ATOM 652 N N . ARG A 1 90 ? -2.800 -2.119 -4.468 1.00 98.00 90 ARG A N 1
ATOM 653 C CA . ARG A 1 90 ? -3.338 -3.484 -4.619 1.00 98.00 90 ARG A CA 1
ATOM 654 C C . ARG A 1 90 ? -2.342 -4.446 -5.261 1.00 98.00 90 ARG A C 1
ATOM 656 O O . ARG A 1 90 ? -2.160 -5.551 -4.782 1.00 98.00 90 ARG A O 1
ATOM 663 N N . GLY A 1 91 ? -1.648 -4.017 -6.317 1.00 96.75 91 GLY A N 1
ATOM 664 C CA . GLY A 1 91 ? -0.679 -4.878 -7.002 1.00 96.75 91 GLY A CA 1
ATOM 665 C C . GLY A 1 91 ? 0.492 -5.309 -6.111 1.00 96.75 91 GLY A C 1
ATOM 666 O O . GLY A 1 91 ? 0.956 -6.441 -6.229 1.00 96.75 91 GLY A O 1
ATOM 667 N N . PHE A 1 92 ? 0.939 -4.430 -5.205 1.00 97.69 92 PHE A N 1
ATOM 668 C CA . PHE A 1 92 ? 1.948 -4.779 -4.206 1.00 97.69 92 PHE A CA 1
ATOM 669 C C . PHE A 1 92 ? 1.365 -5.742 -3.172 1.00 97.69 92 PHE A C 1
ATOM 671 O O . PHE A 1 92 ? 1.972 -6.775 -2.922 1.00 97.69 92 PHE A O 1
ATOM 678 N N . ALA A 1 93 ? 0.180 -5.442 -2.633 1.00 98.25 93 ALA A N 1
ATOM 679 C CA . ALA A 1 93 ? -0.490 -6.291 -1.649 1.00 98.25 93 ALA A CA 1
ATOM 680 C C . ALA A 1 93 ? -0.725 -7.720 -2.171 1.00 98.25 93 ALA A C 1
ATOM 682 O O . ALA A 1 93 ? -0.395 -8.679 -1.483 1.00 98.25 93 ALA A O 1
ATOM 683 N N . ASP A 1 94 ? -1.186 -7.871 -3.416 1.00 97.81 94 ASP A N 1
ATOM 684 C CA . ASP A 1 94 ? -1.387 -9.181 -4.052 1.00 97.81 94 ASP A CA 1
ATOM 685 C C . ASP A 1 94 ? -0.085 -9.989 -4.188 1.00 97.81 94 ASP A C 1
ATOM 687 O O . ASP A 1 94 ? -0.120 -11.215 -4.251 1.00 97.81 94 ASP A O 1
ATOM 691 N N . THR A 1 95 ? 1.056 -9.307 -4.331 1.00 97.06 95 THR A N 1
ATOM 692 C CA . THR A 1 95 ? 2.339 -9.941 -4.683 1.00 97.06 95 THR A CA 1
ATOM 693 C C . THR A 1 95 ? 3.240 -10.156 -3.464 1.00 97.06 95 THR A C 1
ATOM 695 O O . THR A 1 95 ? 3.986 -11.129 -3.428 1.00 97.06 95 THR A O 1
ATOM 698 N N . TYR A 1 96 ? 3.191 -9.243 -2.491 1.00 97.75 96 TYR A N 1
ATOM 699 C CA . TYR A 1 96 ? 4.111 -9.151 -1.353 1.00 97.75 96 TYR A CA 1
ATOM 700 C C . TYR A 1 96 ? 3.398 -8.831 -0.029 1.00 97.75 96 TYR A C 1
ATOM 702 O O . TYR A 1 96 ? 4.042 -8.410 0.931 1.00 97.75 96 TYR A O 1
ATOM 710 N N . GLY A 1 97 ? 2.069 -8.959 0.044 1.00 96.06 97 GLY A N 1
ATOM 711 C CA . GLY A 1 97 ? 1.301 -8.573 1.232 1.00 96.06 97 GLY A CA 1
ATOM 712 C C . GLY A 1 97 ? 1.704 -9.326 2.502 1.00 96.06 97 GLY A C 1
ATOM 713 O O . GLY A 1 97 ? 1.690 -8.752 3.587 1.00 96.06 97 GLY A O 1
ATOM 714 N N . ASP A 1 98 ? 2.173 -10.565 2.361 1.00 97.12 98 ASP A N 1
ATOM 715 C CA . ASP A 1 98 ? 2.729 -11.393 3.437 1.00 97.12 98 ASP A CA 1
ATOM 716 C C . ASP A 1 98 ? 4.050 -10.855 4.012 1.00 97.12 98 ASP A C 1
ATOM 718 O O . ASP A 1 98 ? 4.486 -11.284 5.080 1.00 97.12 98 ASP A O 1
ATOM 722 N N . ARG A 1 99 ? 4.692 -9.906 3.325 1.00 97.88 99 ARG A N 1
ATOM 723 C CA . ARG A 1 99 ? 5.911 -9.222 3.772 1.00 97.88 99 ARG A CA 1
ATOM 724 C C . ARG A 1 99 ? 5.636 -7.888 4.450 1.00 97.88 99 ARG A C 1
ATOM 726 O O . ARG A 1 99 ? 6.555 -7.332 5.030 1.00 97.88 99 ARG A O 1
ATOM 733 N N . SER A 1 100 ? 4.405 -7.388 4.404 1.00 98.06 100 SER A N 1
ATOM 734 C CA . SER A 1 100 ? 4.039 -6.081 4.946 1.00 98.06 100 SER A CA 1
ATOM 735 C C . SER A 1 100 ? 3.435 -6.200 6.342 1.00 98.06 100 SER A C 1
ATOM 737 O O . SER A 1 100 ? 2.386 -6.823 6.505 1.00 98.06 100 SER A O 1
ATOM 739 N N . LEU A 1 101 ? 4.034 -5.567 7.355 1.00 96.94 101 LEU A N 1
ATOM 740 C CA . LEU A 1 101 ? 3.460 -5.536 8.707 1.00 96.94 101 LEU A CA 1
ATOM 741 C C . LEU A 1 101 ? 2.089 -4.858 8.716 1.00 96.94 101 LEU A C 1
ATOM 743 O O . LEU A 1 101 ? 1.167 -5.368 9.347 1.00 96.94 101 LEU A O 1
ATOM 747 N N . ALA A 1 102 ? 1.938 -3.759 7.972 1.00 96.44 102 ALA A N 1
ATOM 748 C CA . ALA A 1 102 ? 0.673 -3.038 7.856 1.00 96.44 102 ALA A CA 1
ATOM 749 C C . ALA A 1 102 ? -0.448 -3.946 7.326 1.00 96.44 102 ALA A C 1
ATOM 751 O O . ALA A 1 102 ? -1.524 -3.995 7.914 1.00 96.44 102 ALA A O 1
ATOM 752 N N . LEU A 1 103 ? -0.192 -4.720 6.265 1.00 97.94 103 LEU A N 1
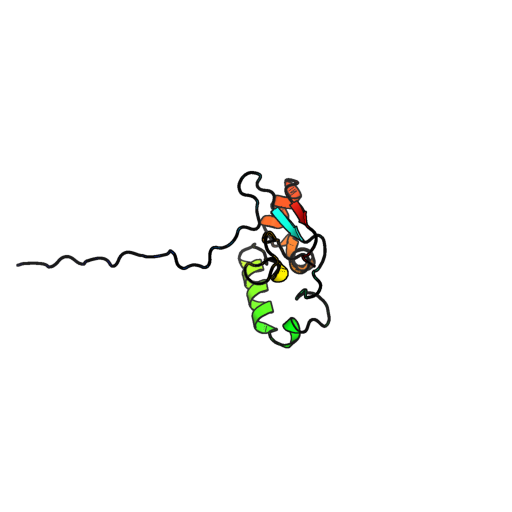ATOM 753 C CA . LEU A 1 103 ? -1.205 -5.627 5.714 1.00 97.94 103 LEU A CA 1
ATOM 754 C C . LEU A 1 103 ? -1.454 -6.831 6.627 1.00 97.94 103 LEU A C 1
ATOM 756 O O . LEU A 1 103 ? -2.604 -7.196 6.831 1.00 97.94 103 LEU A O 1
ATOM 760 N N . ARG A 1 104 ? -0.411 -7.417 7.225 1.00 98.06 104 ARG A N 1
ATOM 761 C CA . ARG A 1 104 ? -0.551 -8.580 8.120 1.00 98.06 104 ARG A CA 1
ATOM 762 C C . ARG A 1 104 ? -1.335 -8.251 9.386 1.00 98.06 104 ARG A C 1
ATOM 764 O O . ARG A 1 104 ? -2.252 -8.983 9.742 1.00 98.06 104 ARG A O 1
ATOM 771 N N . PHE A 1 105 ? -0.962 -7.177 10.080 1.00 97.62 105 PHE A N 1
ATOM 772 C CA . PHE A 1 105 ? -1.663 -6.759 11.292 1.00 97.62 105 PHE A CA 1
ATOM 773 C C . PHE A 1 105 ? -3.016 -6.146 10.966 1.00 97.62 105 PHE A C 1
ATOM 775 O O . PHE A 1 105 ? -3.980 -6.432 11.667 1.00 97.62 105 PHE A O 1
ATOM 782 N N . GLY A 1 106 ? -3.106 -5.361 9.891 1.00 97.31 106 GLY A N 1
ATOM 783 C CA . GLY A 1 106 ? -4.372 -4.811 9.432 1.00 97.31 106 GLY A CA 1
ATOM 784 C C . GLY A 1 106 ? -5.397 -5.905 9.148 1.00 97.31 106 GLY A C 1
ATOM 785 O O . GLY A 1 106 ? -6.522 -5.813 9.625 1.00 97.31 106 GLY A O 1
ATOM 786 N N . ASP A 1 107 ? -5.011 -6.965 8.435 1.00 97.31 107 ASP A N 1
ATOM 787 C CA . ASP A 1 107 ? -5.896 -8.098 8.141 1.00 97.31 107 ASP A CA 1
ATOM 788 C C . ASP A 1 107 ? -6.266 -8.868 9.417 1.00 97.31 107 ASP A C 1
ATOM 790 O O . ASP A 1 107 ? -7.445 -9.057 9.716 1.00 97.31 107 ASP A O 1
ATOM 794 N N . ALA A 1 108 ? -5.273 -9.215 10.245 1.00 97.75 108 ALA A N 1
ATOM 795 C CA . ALA A 1 108 ? -5.494 -9.960 11.486 1.00 97.75 108 ALA A CA 1
ATOM 796 C C . ALA A 1 108 ? -6.391 -9.225 12.501 1.00 97.75 108 ALA A C 1
ATOM 798 O O . ALA A 1 108 ? -7.083 -9.870 13.290 1.00 97.75 108 ALA A O 1
ATOM 799 N N . LEU A 1 109 ? -6.367 -7.890 12.500 1.00 97.31 109 LEU A N 1
ATOM 800 C CA . LEU A 1 109 ? -7.165 -7.041 13.388 1.00 97.31 109 LEU A CA 1
ATOM 801 C C . LEU A 1 109 ? -8.477 -6.560 12.747 1.00 97.31 109 LEU A C 1
ATOM 803 O O . LEU A 1 109 ? -9.258 -5.891 13.418 1.00 97.31 109 LEU A O 1
ATOM 807 N N . GLY A 1 110 ? -8.734 -6.883 11.474 1.00 97.50 110 GLY A N 1
ATOM 808 C CA . GLY A 1 110 ? -9.913 -6.403 10.748 1.00 97.50 110 GLY A CA 1
ATOM 809 C C . GLY A 1 110 ? -9.907 -4.891 10.481 1.00 97.50 110 GLY A C 1
ATOM 810 O O . GLY A 1 110 ? -10.969 -4.285 10.402 1.00 97.50 110 GLY A O 1
ATOM 811 N N . LEU A 1 111 ? -8.722 -4.286 10.359 1.00 97.69 111 LEU A N 1
ATOM 812 C CA . LEU A 1 111 ? -8.503 -2.850 10.145 1.00 97.69 111 LEU A CA 1
ATOM 813 C C . LEU A 1 111 ? -8.226 -2.487 8.678 1.00 97.69 111 LEU A C 1
ATOM 815 O O . LEU A 1 111 ? -7.935 -1.331 8.378 1.00 97.69 111 LEU A O 1
ATOM 819 N N . ILE A 1 112 ? -8.279 -3.442 7.744 1.00 98.19 112 ILE A N 1
ATOM 820 C CA . ILE A 1 112 ? -8.154 -3.127 6.316 1.00 98.19 112 ILE A CA 1
ATOM 821 C C . ILE A 1 112 ? -9.458 -2.517 5.811 1.00 98.19 112 ILE A C 1
ATOM 823 O O . ILE A 1 112 ? -10.494 -3.181 5.756 1.00 98.19 112 ILE A O 1
ATOM 827 N N . ARG A 1 113 ? -9.376 -1.271 5.347 1.00 98.00 113 ARG A N 1
ATOM 828 C CA . ARG A 1 113 ? -10.452 -0.609 4.620 1.00 98.00 113 ARG A CA 1
ATOM 829 C C . ARG A 1 113 ? -10.120 -0.579 3.137 1.00 98.00 113 ARG A C 1
ATOM 831 O O . ARG A 1 113 ? -9.222 0.142 2.694 1.00 98.00 113 ARG A O 1
ATOM 838 N N . GLU A 1 114 ? -10.877 -1.339 2.354 1.00 97.81 114 GLU A N 1
ATOM 839 C CA . GLU A 1 114 ? -10.747 -1.290 0.903 1.00 97.81 114 GLU A CA 1
ATOM 840 C C . GLU A 1 114 ? -11.382 -0.018 0.323 1.00 97.81 114 GLU A C 1
ATOM 842 O O . GLU A 1 114 ? -12.512 0.339 0.659 1.00 97.81 114 GLU A O 1
ATOM 847 N N . VAL A 1 115 ? -10.662 0.665 -0.569 1.00 96.81 115 VAL A N 1
ATOM 848 C CA . VAL A 1 115 ? -11.128 1.884 -1.250 1.00 96.81 115 VAL A CA 1
ATOM 849 C C . VAL A 1 115 ? -10.967 1.750 -2.767 1.00 96.81 115 VAL A C 1
ATOM 851 O O . VAL A 1 115 ? -9.964 1.201 -3.220 1.00 96.81 115 VAL A O 1
ATOM 854 N N . PRO A 1 116 ? -11.920 2.217 -3.590 1.00 96.12 116 PRO A N 1
ATOM 855 C CA . PRO A 1 116 ? -11.797 2.101 -5.040 1.00 96.12 116 PRO A CA 1
ATOM 856 C C . PRO A 1 116 ? -10.616 2.931 -5.569 1.00 96.12 116 PRO A C 1
ATOM 858 O O . PRO A 1 116 ? -10.270 3.959 -4.977 1.00 96.12 116 PRO A O 1
ATOM 861 N N . PRO A 1 117 ? -9.987 2.526 -6.687 1.00 93.50 117 PRO A N 1
ATOM 862 C CA . PRO A 1 117 ? -8.985 3.355 -7.334 1.00 93.50 117 PRO A CA 1
ATOM 863 C C . PRO A 1 117 ? -9.609 4.685 -7.790 1.00 93.50 117 PRO A C 1
ATOM 865 O O . PRO A 1 117 ? -10.763 4.708 -8.228 1.00 93.50 117 PRO A O 1
ATOM 868 N N . PRO A 1 118 ? -8.853 5.794 -7.733 1.00 88.88 118 PRO A N 1
ATOM 869 C CA . PRO A 1 118 ? -9.303 7.049 -8.317 1.00 88.88 118 PRO A CA 1
ATOM 870 C C . PRO A 1 118 ? -9.476 6.889 -9.834 1.00 88.88 118 PRO A C 1
ATOM 872 O O . PRO A 1 118 ? -8.692 6.187 -10.483 1.00 88.88 118 PRO A O 1
ATOM 875 N N . SER A 1 119 ? -10.535 7.510 -10.361 1.00 72.25 119 SER A N 1
ATOM 876 C CA . SER A 1 119 ? -10.907 7.502 -11.785 1.00 72.25 119 SER A CA 1
ATOM 877 C C . SER A 1 119 ? -9.998 8.386 -12.629 1.00 72.25 119 SER A C 1
ATOM 879 O O . SER A 1 119 ? -9.649 9.486 -12.145 1.00 72.25 119 SER A O 1
#

Organism: NCBI:txid146923

Foldseek 3Di:
DDDDDDPDDDDPPPPDPPPQDQADPVQRAGEAAQDADPQHPLDPPRVCCVVPVPVVVVVLVVCLVVLAFDWDPCQDPPNHDPPRGIHGGPSSCVPRVVSHPSSVVCVVVVRYDHDHRGD

Sequence (119 aa):
MSSMPMETDDLSEDDAPACVPIADEATGEIRLLSERCSTCIFRPGNPFRTTMPERIRSMVADAVADEGHVTCHSTLPGSAPAGVEPAICRGFADTYGDRSLALRFGDALGLIREVPPPS

Radius of gyration: 18.65 Å; chains: 1; bounding box: 53×46×47 Å